Protein AF-A0A960SWG9-F1 (afdb_monomer)

Sequence (125 aa):
MADTPEAIRKAFLTYLIIGGILFVGTVITVLVATQEWLDFGGHGFDWHDAVVGMIIATVKASCVAAVFMHLNHERKSVYWIFFGSLFFCAALFALIGLAKENPIHDDYFYQAGEAAAPVGDTAAK

Foldseek 3Di:
DQPDPVSVVVLVVVVVVLVVVLVVLVVVLVCLVPDPVNPPDPPDDDPVSVVVSVVSVVVSVVSCCVNVVVPVPDDPVVVVVVVVVVVVVVVVVVVVVVCVVDPDDDPVPPCPVVVPPDPDDDDDD

Solvent-accessible surface area (backbone atoms only — not comparable to full-atom values): 7704 Å² total; per-residue (Å²): 142,74,94,43,76,67,59,51,53,52,51,52,50,50,53,51,52,52,50,49,52,47,51,51,49,50,52,50,53,48,45,62,75,70,37,78,88,68,57,80,59,77,93,65,98,40,74,55,57,54,52,53,48,49,51,56,50,50,55,48,48,51,52,43,44,46,62,78,64,43,52,79,84,51,69,73,66,55,59,52,52,53,52,50,51,53,51,52,51,52,51,52,52,49,50,55,50,52,47,68,75,59,65,87,85,59,87,67,78,74,41,76,82,62,75,84,62,82,87,70,85,77,78,90,133

Radius of gyration: 26.71 Å; Cα contacts (8 Å, |Δi|>4): 34; chains: 1; bounding box: 90×33×51 Å

Mean predicted aligned error: 14.09 Å

Secondary structure (DSSP, 8-state):
---SHHHHHHHHHHHHHHHHHHHHHHHHHHHHHH-GGG--SSSS--HHHHHHHHHHHHHHHHHHHHHTS-GGGS-HHHHHHHHHHHHHHHHHHHHHHHHHHS----TTTTGGGTTTS--------

Structure (mmCIF, N/CA/C/O backbone):
data_AF-A0A960SWG9-F1
#
_entry.id   AF-A0A960SWG9-F1
#
loop_
_atom_site.group_PDB
_atom_site.id
_atom_site.type_symbol
_atom_site.label_atom_id
_atom_site.label_alt_id
_atom_site.label_comp_id
_atom_site.label_asym_id
_atom_site.label_entity_id
_atom_site.label_seq_id
_atom_site.pdbx_PDB_ins_code
_atom_site.Cartn_x
_atom_site.Cartn_y
_atom_site.Cartn_z
_atom_site.occupancy
_atom_site.B_iso_or_equiv
_atom_site.auth_seq_id
_atom_site.auth_comp_id
_atom_site.auth_asym_id
_atom_site.auth_atom_id
_atom_site.pdbx_PDB_model_num
ATOM 1 N N . MET A 1 1 ? -20.136 2.782 25.665 1.00 48.06 1 MET A N 1
ATOM 2 C CA . MET A 1 1 ? -21.561 2.648 26.019 1.00 48.06 1 MET A CA 1
ATOM 3 C C . MET A 1 1 ? -22.350 2.720 24.726 1.00 48.06 1 MET A C 1
ATOM 5 O O . MET A 1 1 ? -22.429 3.789 24.135 1.00 48.06 1 MET A O 1
ATOM 9 N N . ALA A 1 2 ? -22.789 1.575 24.213 1.00 47.38 2 ALA A N 1
ATOM 10 C CA . ALA A 1 2 ? -23.585 1.472 22.991 1.00 47.38 2 ALA A CA 1
ATOM 11 C C . ALA A 1 2 ? -24.669 0.421 23.241 1.00 47.38 2 ALA A C 1
ATOM 13 O O . ALA A 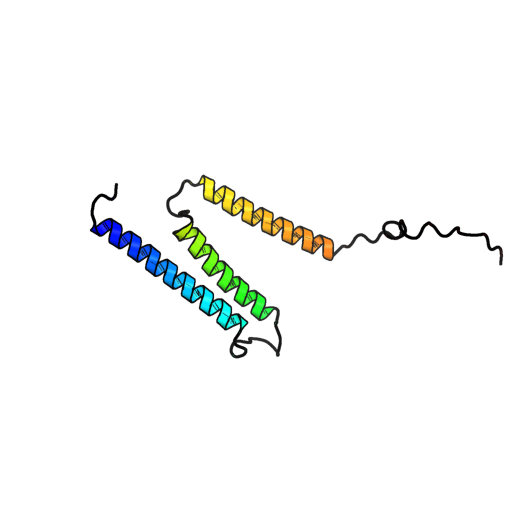1 2 ? -24.683 -0.642 22.635 1.00 47.38 2 ALA A O 1
ATOM 14 N N . ASP A 1 3 ? -25.537 0.718 24.205 1.00 57.88 3 ASP A N 1
ATOM 15 C CA . ASP A 1 3 ? -26.498 -0.242 24.757 1.00 57.88 3 ASP A CA 1
ATOM 16 C C . ASP A 1 3 ? -27.880 -0.141 24.081 1.00 57.88 3 ASP A C 1
ATOM 18 O O . ASP A 1 3 ? -28.885 -0.601 24.613 1.00 57.88 3 ASP A O 1
ATOM 22 N N . THR A 1 4 ? -27.946 0.462 22.884 1.00 76.44 4 THR A N 1
ATOM 23 C CA . THR A 1 4 ? -29.157 0.528 22.050 1.00 76.44 4 THR A CA 1
ATOM 24 C C . THR A 1 4 ? -28.956 -0.226 20.727 1.00 76.44 4 THR A C 1
ATOM 26 O O . THR A 1 4 ? -27.960 -0.001 20.032 1.00 76.44 4 THR A O 1
ATOM 29 N N . PRO A 1 5 ? -29.902 -1.098 20.323 1.00 76.88 5 PRO A N 1
ATOM 30 C CA . PRO A 1 5 ? -29.776 -1.928 19.118 1.00 76.88 5 PRO A CA 1
ATOM 31 C C . PRO A 1 5 ? -29.616 -1.110 17.822 1.00 76.88 5 PRO A C 1
ATOM 33 O O . PRO A 1 5 ? -29.013 -1.578 16.855 1.00 76.88 5 PRO A O 1
ATOM 36 N N . GLU A 1 6 ? -30.088 0.138 17.805 1.00 78.06 6 GLU A N 1
ATOM 37 C CA . GLU A 1 6 ? -29.936 1.043 16.661 1.00 78.06 6 GLU A CA 1
ATOM 38 C C . GLU A 1 6 ? -28.493 1.531 16.457 1.00 78.06 6 GLU A C 1
ATOM 40 O O . GLU A 1 6 ? -28.020 1.604 15.319 1.00 78.06 6 GLU A O 1
ATOM 45 N N . ALA A 1 7 ? -27.760 1.811 17.542 1.00 75.06 7 ALA A N 1
ATOM 46 C CA . ALA A 1 7 ? -26.370 2.265 17.473 1.00 75.06 7 ALA A CA 1
ATOM 47 C C . ALA A 1 7 ? -25.450 1.167 16.919 1.00 75.06 7 ALA A C 1
ATOM 49 O O . ALA A 1 7 ? -24.579 1.431 16.086 1.00 75.06 7 ALA A O 1
ATOM 50 N N . ILE A 1 8 ? -25.708 -0.081 17.319 1.00 76.88 8 ILE A N 1
ATOM 51 C CA . ILE A 1 8 ? -24.993 -1.263 16.834 1.00 76.88 8 ILE A CA 1
ATOM 52 C C . ILE A 1 8 ? -25.218 -1.423 15.325 1.00 76.88 8 ILE A C 1
ATOM 54 O O . ILE A 1 8 ? -24.257 -1.532 14.563 1.00 76.88 8 ILE A O 1
ATOM 58 N N . ARG A 1 9 ? -26.471 -1.342 14.856 1.00 78.62 9 ARG A N 1
ATOM 59 C CA . ARG A 1 9 ? -26.798 -1.489 13.427 1.00 78.62 9 ARG A CA 1
ATOM 60 C C . ARG A 1 9 ? -26.117 -0.428 12.560 1.00 78.62 9 ARG A C 1
ATOM 62 O O . ARG A 1 9 ? -25.662 -0.734 11.460 1.00 78.62 9 ARG A O 1
ATOM 69 N N . LYS A 1 10 ? -26.009 0.807 13.057 1.00 77.94 10 LYS A N 1
ATOM 70 C CA . LYS A 1 10 ? -25.341 1.909 12.350 1.00 77.94 10 LYS A CA 1
ATOM 71 C C . LYS A 1 10 ? -23.829 1.687 12.231 1.00 77.94 10 LYS A C 1
ATOM 73 O O . LYS A 1 10 ? -23.272 1.916 11.157 1.00 77.94 10 LYS A O 1
ATOM 78 N N . ALA A 1 11 ? -23.181 1.193 13.288 1.00 78.62 11 ALA A N 1
ATOM 79 C CA . ALA A 1 11 ? -21.766 0.825 13.249 1.00 78.62 11 ALA A CA 1
ATOM 80 C C . ALA A 1 11 ? -21.515 -0.312 12.243 1.00 78.62 11 ALA A C 1
ATOM 82 O O . ALA A 1 11 ? -20.650 -0.184 11.380 1.00 78.62 11 ALA A O 1
ATOM 83 N N . PHE A 1 12 ? -22.338 -1.366 12.271 1.00 79.81 12 PHE A N 1
ATOM 84 C CA . PHE A 1 12 ? -22.255 -2.467 11.303 1.00 79.81 12 PHE A CA 1
ATOM 85 C C . PHE A 1 12 ? -22.416 -1.999 9.854 1.00 79.81 12 PHE A C 1
ATOM 87 O O . PHE A 1 12 ? -21.613 -2.372 9.004 1.00 79.81 12 PHE A O 1
ATOM 94 N N . LEU A 1 13 ? -23.408 -1.150 9.565 1.00 81.94 13 LEU A N 1
ATOM 95 C CA . LEU A 1 13 ? -23.605 -0.590 8.222 1.00 81.94 13 LEU A CA 1
ATOM 96 C C . LEU A 1 13 ? -22.411 0.254 7.772 1.00 81.94 13 LEU A C 1
ATOM 98 O O . LEU A 1 13 ? -22.014 0.183 6.615 1.00 81.94 13 LEU A O 1
ATOM 102 N N . THR A 1 14 ? -21.811 1.010 8.691 1.00 79.94 14 THR A N 1
ATOM 103 C CA . THR A 1 14 ? -20.620 1.819 8.407 1.00 79.94 14 THR A CA 1
ATOM 104 C C . THR A 1 14 ? -19.447 0.925 7.999 1.00 79.94 14 THR A C 1
ATOM 106 O O . THR A 1 14 ? -18.859 1.133 6.940 1.00 79.94 14 THR A O 1
ATOM 109 N N . TYR A 1 15 ? -19.164 -0.129 8.771 1.00 81.19 15 TYR A N 1
ATOM 110 C CA . TYR A 1 15 ? -18.114 -1.094 8.433 1.00 81.19 15 TYR A CA 1
ATOM 111 C C . TYR A 1 15 ? -18.404 -1.867 7.142 1.00 81.19 15 TYR A C 1
ATOM 113 O O . TYR A 1 15 ? -17.483 -2.116 6.368 1.00 81.19 15 TYR A O 1
ATOM 121 N N . LEU A 1 16 ? -19.667 -2.211 6.874 1.00 83.88 16 LEU A N 1
ATOM 122 C CA . LEU A 1 16 ? -20.060 -2.936 5.665 1.00 83.88 16 LEU A CA 1
ATOM 123 C C . LEU A 1 16 ? -19.933 -2.067 4.408 1.00 83.88 16 LEU A C 1
ATOM 125 O O . LEU A 1 16 ? -19.424 -2.541 3.396 1.00 83.88 16 LEU A O 1
ATOM 129 N N . ILE A 1 17 ? -20.323 -0.791 4.472 1.00 84.56 17 ILE A N 1
ATOM 130 C CA . ILE A 1 17 ? -20.148 0.163 3.365 1.00 84.56 17 ILE A CA 1
ATOM 131 C C . ILE A 1 17 ? -18.661 0.360 3.070 1.00 84.56 17 ILE A C 1
ATOM 133 O O . ILE A 1 17 ? -18.250 0.302 1.913 1.00 84.56 17 ILE A O 1
ATOM 137 N N . ILE A 1 18 ? -17.839 0.548 4.103 1.00 84.19 18 ILE A N 1
ATOM 138 C CA . ILE A 1 18 ? -16.403 0.792 3.926 1.00 84.19 18 ILE A CA 1
ATOM 139 C C . ILE A 1 18 ? -15.685 -0.479 3.455 1.00 84.19 18 ILE A C 1
ATOM 141 O O . ILE A 1 18 ? -14.829 -0.407 2.577 1.00 84.19 18 ILE A O 1
ATOM 145 N N . GLY A 1 19 ? -16.086 -1.651 3.953 1.00 83.06 19 GLY A N 1
ATOM 146 C CA . GLY A 1 19 ? -15.644 -2.942 3.423 1.00 83.06 19 GLY A CA 1
ATOM 147 C C . GLY A 1 19 ? -16.033 -3.137 1.954 1.00 83.06 19 GLY A C 1
ATOM 148 O O . GLY A 1 19 ? -15.217 -3.604 1.164 1.00 83.06 19 GLY A O 1
ATOM 149 N N . GLY A 1 20 ? -17.234 -2.707 1.558 1.00 85.88 20 GLY A N 1
ATOM 150 C CA . GLY A 1 20 ? -17.681 -2.706 0.163 1.00 85.88 20 GLY A CA 1
ATOM 151 C C . GLY A 1 20 ? -16.849 -1.779 -0.728 1.00 85.88 20 GLY A C 1
ATOM 152 O O . GLY A 1 20 ? -16.401 -2.198 -1.792 1.00 85.88 20 GLY A O 1
ATOM 153 N N . ILE A 1 21 ? -16.568 -0.553 -0.275 1.00 85.44 21 ILE A N 1
ATOM 154 C CA . ILE A 1 21 ? -15.677 0.392 -0.974 1.00 85.44 21 ILE A CA 1
ATOM 155 C C . ILE A 1 21 ? -14.278 -0.206 -1.131 1.00 85.44 21 ILE A C 1
ATOM 157 O O . ILE A 1 21 ? -13.681 -0.106 -2.202 1.00 85.44 21 ILE A O 1
ATOM 161 N N . LEU A 1 22 ? -13.763 -0.867 -0.093 1.00 86.06 22 LEU A N 1
ATOM 162 C CA . LEU A 1 22 ? -12.458 -1.513 -0.139 1.00 86.06 22 LEU A CA 1
ATOM 163 C C . LEU A 1 22 ? -12.429 -2.659 -1.155 1.00 86.06 22 LEU A C 1
ATOM 165 O O . LEU A 1 22 ? -11.486 -2.760 -1.937 1.00 86.06 22 LEU A O 1
ATOM 169 N N . PHE A 1 23 ? -13.476 -3.484 -1.182 1.00 86.00 23 PHE A N 1
ATOM 170 C CA . PHE A 1 23 ? -13.623 -4.563 -2.152 1.00 86.00 23 PHE A CA 1
ATOM 171 C C . PHE A 1 23 ? -13.670 -4.023 -3.586 1.00 86.00 23 PHE A C 1
ATOM 173 O O . PHE A 1 23 ? -12.912 -4.476 -4.443 1.00 86.00 23 PHE A O 1
ATOM 180 N N . VAL A 1 24 ? -14.463 -2.981 -3.838 1.00 85.81 24 VAL A N 1
ATOM 181 C CA . VAL A 1 24 ? -14.492 -2.298 -5.140 1.00 85.81 24 VAL A CA 1
ATOM 182 C C . VAL A 1 24 ? -13.113 -1.735 -5.491 1.00 85.81 24 VAL A C 1
ATOM 184 O O . VAL A 1 24 ? -12.641 -1.944 -6.603 1.00 85.81 24 VAL A O 1
ATOM 187 N N . GLY A 1 25 ? -12.413 -1.115 -4.538 1.00 83.12 25 GLY A N 1
ATOM 188 C CA . GLY A 1 25 ? -11.039 -0.648 -4.726 1.00 83.12 25 GLY A CA 1
ATOM 189 C C . GLY A 1 25 ? -10.075 -1.769 -5.129 1.00 83.12 25 GLY A C 1
ATOM 190 O O . GLY A 1 25 ? -9.231 -1.563 -5.997 1.00 83.12 25 GLY A O 1
ATOM 191 N N . THR A 1 26 ? -10.219 -2.975 -4.568 1.00 84.06 26 THR A N 1
ATOM 192 C CA . THR A 1 26 ? -9.404 -4.131 -4.983 1.00 84.06 26 THR A CA 1
ATOM 193 C C . THR A 1 26 ? -9.730 -4.604 -6.393 1.00 84.06 26 THR A C 1
ATOM 195 O O . THR A 1 26 ? -8.809 -4.825 -7.180 1.00 84.06 26 THR A O 1
ATOM 198 N N . VAL A 1 27 ? -11.015 -4.684 -6.742 1.00 84.81 27 VAL A N 1
ATOM 199 C CA . VAL A 1 27 ? -11.454 -5.039 -8.095 1.00 84.81 27 VAL A CA 1
ATOM 200 C C . VAL A 1 27 ? -10.917 -4.022 -9.098 1.00 84.81 27 VAL A C 1
ATOM 202 O O . VAL A 1 27 ? -10.344 -4.423 -10.100 1.00 84.81 27 VAL A O 1
ATOM 205 N N . ILE A 1 28 ? -10.982 -2.724 -8.792 1.00 80.31 28 ILE A N 1
ATOM 206 C CA . ILE A 1 28 ? -10.409 -1.669 -9.637 1.00 80.31 28 ILE A CA 1
ATOM 207 C C . ILE A 1 28 ? -8.895 -1.849 -9.793 1.00 80.31 28 ILE A C 1
ATOM 209 O O . ILE A 1 28 ? -8.411 -1.775 -10.913 1.00 80.31 28 ILE A O 1
ATOM 213 N N . THR A 1 29 ? -8.137 -2.141 -8.726 1.00 77.00 29 THR A N 1
ATOM 214 C CA . THR A 1 29 ? -6.684 -2.374 -8.870 1.00 77.00 29 THR A CA 1
ATOM 215 C C . THR A 1 29 ? -6.357 -3.583 -9.740 1.00 77.00 29 THR A C 1
ATOM 217 O O . THR A 1 29 ? -5.390 -3.543 -10.492 1.00 77.00 29 THR A O 1
ATOM 220 N N . VAL A 1 30 ? -7.163 -4.644 -9.661 1.00 78.12 30 VAL A N 1
ATOM 221 C CA . VAL A 1 30 ? -6.995 -5.819 -10.520 1.00 78.12 30 VAL A CA 1
ATOM 222 C C . VAL A 1 30 ? -7.365 -5.472 -11.953 1.00 78.12 30 VAL A C 1
ATOM 224 O O . VAL A 1 30 ? -6.621 -5.827 -12.853 1.00 78.12 30 VAL A O 1
ATOM 227 N N . LEU A 1 31 ? -8.461 -4.749 -12.180 1.00 75.31 31 LEU A N 1
ATOM 228 C CA . LEU A 1 31 ? -8.883 -4.326 -13.514 1.00 75.31 31 LEU A CA 1
ATOM 229 C C . LEU A 1 31 ? -7.859 -3.395 -14.167 1.00 75.31 31 LEU A C 1
ATOM 231 O O . LEU A 1 31 ? -7.516 -3.621 -15.315 1.00 75.31 31 LEU A O 1
ATOM 235 N N . VAL A 1 32 ? -7.308 -2.424 -13.435 1.00 69.12 32 VAL A N 1
ATOM 236 C CA . VAL A 1 32 ? -6.223 -1.561 -13.935 1.00 69.12 32 VAL A CA 1
ATOM 237 C C . VAL A 1 32 ? -4.986 -2.384 -14.306 1.00 69.12 32 VAL A C 1
ATOM 239 O O . VAL A 1 32 ? -4.340 -2.082 -15.295 1.00 69.12 32 VAL A O 1
ATOM 242 N N . ALA A 1 33 ? -4.681 -3.451 -13.562 1.00 66.31 33 ALA A N 1
ATOM 243 C CA . ALA A 1 33 ? -3.545 -4.324 -13.860 1.00 66.31 33 ALA A CA 1
ATOM 244 C C . ALA A 1 33 ? -3.819 -5.400 -14.932 1.00 66.31 33 ALA A C 1
ATOM 246 O O . ALA A 1 33 ? -2.873 -5.975 -15.459 1.00 66.31 33 ALA A O 1
ATOM 247 N N . THR A 1 34 ? -5.083 -5.743 -15.210 1.00 62.56 34 THR A N 1
ATOM 248 C CA . THR A 1 34 ? -5.457 -6.867 -16.097 1.00 62.56 34 THR A CA 1
ATOM 249 C C . THR A 1 34 ? -6.136 -6.438 -17.389 1.00 62.56 34 THR A C 1
ATOM 251 O O . THR A 1 34 ? -6.239 -7.250 -18.307 1.00 62.56 34 THR A O 1
ATOM 254 N N . GLN A 1 35 ? -6.640 -5.207 -17.481 1.00 59.62 35 GLN A N 1
ATOM 255 C CA . GLN A 1 35 ? -7.244 -4.694 -18.703 1.00 59.62 35 GLN A CA 1
ATOM 256 C C . GLN A 1 35 ? -6.308 -3.748 -19.440 1.00 59.62 35 GLN A C 1
ATOM 258 O O . GLN A 1 35 ? -6.147 -2.590 -19.071 1.00 59.62 35 GLN A O 1
ATOM 263 N N . GLU A 1 36 ? -5.821 -4.253 -20.572 1.00 54.50 36 GLU A N 1
ATOM 264 C CA . GLU A 1 36 ? -5.026 -3.560 -21.593 1.00 54.50 36 GLU A CA 1
ATOM 265 C C . GLU A 1 36 ? -5.725 -2.306 -22.167 1.00 54.50 36 GLU A C 1
ATOM 267 O O . GLU A 1 36 ? -5.095 -1.476 -22.806 1.00 54.50 36 GLU A O 1
ATOM 272 N N . TRP A 1 37 ? -7.032 -2.113 -21.932 1.00 49.03 37 TRP A N 1
ATOM 273 C CA . TRP A 1 37 ? -7.765 -0.922 -22.396 1.00 49.03 37 TRP A CA 1
ATOM 274 C C . TRP A 1 37 ? -7.441 0.356 -21.595 1.00 49.03 37 TRP A C 1
ATOM 276 O O . TRP A 1 37 ? -7.773 1.460 -22.021 1.00 49.03 37 TRP A O 1
ATOM 286 N N . LEU A 1 38 ? -6.821 0.224 -20.420 1.00 49.47 38 LEU A N 1
ATOM 287 C CA . LEU A 1 38 ? -6.391 1.341 -19.568 1.00 49.47 38 LEU A CA 1
ATOM 288 C C . LEU A 1 38 ? -4.869 1.555 -19.603 1.00 49.47 38 LEU A C 1
ATOM 290 O O . LEU A 1 38 ? -4.342 2.247 -18.736 1.00 49.47 38 LEU A O 1
ATOM 294 N N . ASP A 1 39 ? -4.202 0.986 -20.610 1.00 47.88 39 ASP A N 1
ATOM 295 C CA . ASP A 1 39 ? -2.778 1.160 -20.892 1.00 47.88 39 ASP A CA 1
ATOM 296 C C . ASP A 1 39 ? -2.526 2.621 -21.321 1.00 47.88 39 ASP A C 1
ATOM 298 O O . ASP A 1 39 ? -2.820 3.045 -22.444 1.00 47.88 39 ASP A O 1
ATOM 302 N N . PHE A 1 40 ? -2.059 3.447 -20.380 1.00 47.94 40 PHE A N 1
ATOM 303 C CA . PHE A 1 40 ? -1.566 4.800 -20.654 1.00 47.94 40 PHE A CA 1
ATOM 304 C C . PHE A 1 40 ? -0.076 4.707 -21.018 1.00 47.94 40 PHE A C 1
ATOM 306 O O . PHE A 1 40 ? 0.777 5.284 -20.346 1.00 47.94 40 PHE A O 1
ATOM 313 N N . GLY A 1 41 ? 0.246 3.963 -22.074 1.00 47.31 41 GLY A N 1
ATOM 314 C CA . GLY A 1 41 ? 1.627 3.642 -22.426 1.00 47.31 41 GLY A CA 1
ATOM 315 C C . GLY A 1 41 ? 1.706 2.670 -23.596 1.00 47.31 41 GLY A C 1
ATOM 316 O O . GLY A 1 41 ? 0.701 2.130 -24.042 1.00 47.31 41 GLY A O 1
ATOM 317 N N . GLY A 1 42 ? 2.889 2.519 -24.193 1.00 42.41 42 GLY A N 1
ATOM 318 C CA . GLY A 1 42 ? 3.078 1.602 -25.317 1.00 42.41 42 GLY A CA 1
ATOM 319 C C . GLY A 1 42 ? 3.221 0.158 -24.839 1.00 42.41 42 GLY A C 1
ATOM 320 O O . GLY A 1 42 ? 4.185 -0.123 -24.143 1.00 42.41 42 GLY A O 1
ATOM 321 N N . HIS A 1 43 ? 2.318 -0.732 -25.276 1.00 45.78 43 HIS A N 1
ATOM 322 C CA . HIS A 1 43 ? 2.346 -2.203 -25.145 1.00 45.78 43 HIS A CA 1
ATOM 323 C C . HIS A 1 43 ? 3.405 -2.772 -24.176 1.00 45.78 43 HIS A C 1
ATOM 325 O O . HIS A 1 43 ? 4.499 -3.170 -24.592 1.00 45.78 43 HIS A O 1
ATOM 331 N N . GLY A 1 44 ? 3.044 -2.877 -22.897 1.00 57.81 44 GLY A N 1
ATOM 332 C CA . GLY A 1 44 ? 3.841 -3.529 -21.856 1.00 57.81 44 GLY A CA 1
ATOM 333 C C . GLY A 1 44 ? 3.578 -2.929 -20.476 1.00 57.81 44 GLY A C 1
ATOM 334 O O . GLY A 1 44 ? 3.050 -1.835 -20.385 1.00 57.81 44 GLY A O 1
ATOM 335 N N . PHE A 1 45 ? 3.965 -3.634 -19.401 1.00 57.97 45 PHE A N 1
ATOM 336 C CA . PHE A 1 45 ? 3.955 -3.086 -18.035 1.00 57.97 45 PHE A CA 1
ATOM 337 C C . PHE A 1 45 ? 4.905 -1.881 -17.971 1.00 57.97 45 PHE A C 1
ATOM 339 O O . PHE A 1 45 ? 6.112 -2.045 -17.772 1.00 57.97 45 PHE A O 1
ATOM 346 N N . ASP A 1 46 ? 4.369 -0.687 -18.202 1.00 67.06 46 ASP A N 1
ATOM 347 C CA . ASP A 1 46 ? 5.130 0.554 -18.211 1.00 67.06 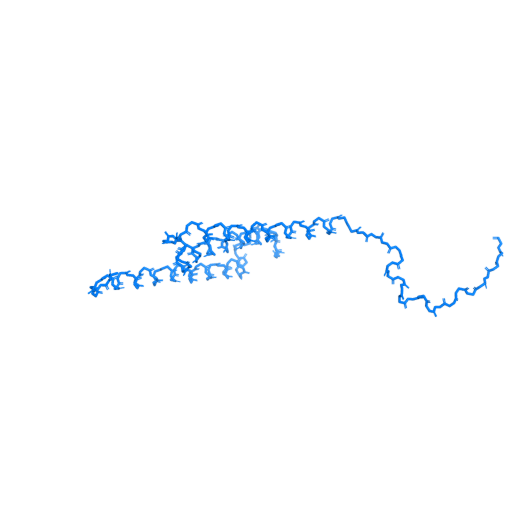46 ASP A CA 1
ATOM 348 C C . ASP A 1 46 ? 5.216 1.126 -16.785 1.00 67.06 46 ASP A C 1
ATOM 350 O O . ASP A 1 46 ? 4.432 0.809 -15.882 1.00 67.06 46 ASP A O 1
ATOM 354 N N . TRP A 1 47 ? 6.178 2.015 -16.558 1.00 67.44 47 TRP A N 1
ATOM 355 C CA . TRP A 1 47 ? 6.312 2.759 -15.308 1.00 67.44 47 TRP A CA 1
ATOM 356 C C . TRP A 1 47 ? 5.018 3.513 -14.951 1.00 67.44 47 TRP A C 1
ATOM 358 O O . TRP A 1 47 ? 4.687 3.668 -13.774 1.00 67.44 47 TRP A O 1
ATOM 368 N N . HIS A 1 48 ? 4.255 3.934 -15.961 1.00 67.62 48 HIS A N 1
ATOM 369 C CA . HIS A 1 48 ? 2.973 4.613 -15.797 1.00 67.62 48 HIS A CA 1
ATOM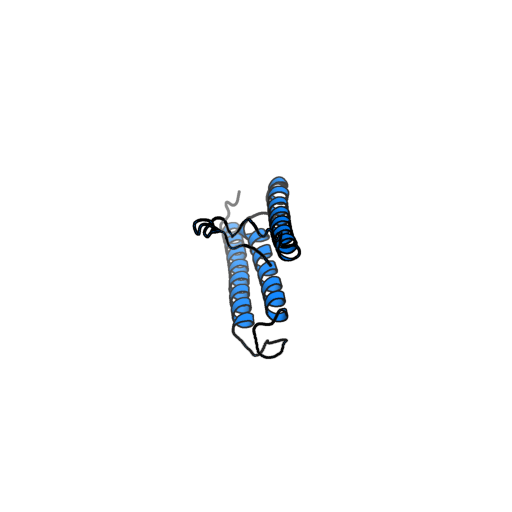 370 C C . HIS A 1 48 ? 1.921 3.741 -15.091 1.00 67.62 48 HIS A C 1
ATOM 372 O O . HIS A 1 48 ? 1.298 4.210 -14.132 1.00 67.62 48 HIS A O 1
ATOM 378 N N . ASP A 1 49 ? 1.794 2.467 -15.460 1.00 70.00 49 ASP A N 1
ATOM 379 C CA . ASP A 1 49 ? 0.842 1.539 -14.835 1.00 70.00 49 ASP A CA 1
ATOM 380 C C . ASP A 1 49 ? 1.232 1.220 -13.391 1.00 70.00 49 ASP A C 1
ATOM 382 O O . ASP A 1 49 ? 0.380 1.149 -12.498 1.00 70.00 49 ASP A O 1
ATOM 386 N N . ALA A 1 50 ? 2.538 1.102 -13.130 1.00 75.12 50 ALA A N 1
ATOM 387 C CA . ALA A 1 50 ? 3.064 0.912 -11.784 1.00 75.12 50 ALA A CA 1
ATOM 388 C C . ALA A 1 50 ? 2.734 2.110 -10.874 1.00 75.12 50 ALA A C 1
ATOM 390 O O . ALA A 1 50 ? 2.308 1.925 -9.730 1.00 75.12 50 ALA A O 1
ATOM 391 N N . VAL A 1 51 ? 2.875 3.341 -11.378 1.00 82.19 51 VAL A N 1
ATOM 392 C CA . VAL A 1 51 ? 2.551 4.563 -10.626 1.00 82.19 51 VAL A CA 1
ATOM 393 C C . VAL A 1 51 ? 1.049 4.661 -10.352 1.00 82.19 51 VAL A C 1
ATOM 395 O O . VAL A 1 51 ? 0.654 4.903 -9.209 1.00 82.19 51 VAL A O 1
ATOM 398 N N . VAL A 1 52 ? 0.197 4.424 -11.354 1.00 80.25 52 VAL A N 1
ATOM 399 C CA . VAL A 1 52 ? -1.267 4.457 -11.186 1.00 80.25 52 VAL A CA 1
ATOM 400 C C . VAL A 1 52 ? -1.728 3.371 -10.210 1.00 80.25 52 VAL A C 1
ATOM 402 O O . VAL A 1 52 ? -2.493 3.655 -9.282 1.00 80.25 52 VAL A O 1
ATOM 405 N N . GLY A 1 53 ? -1.204 2.150 -10.341 1.00 80.62 53 GLY A N 1
ATOM 406 C CA . GLY A 1 53 ? -1.468 1.053 -9.413 1.00 80.62 53 GLY A CA 1
ATOM 407 C C . GLY A 1 53 ? -1.074 1.393 -7.973 1.00 80.62 53 GLY A C 1
ATOM 408 O O . GLY A 1 53 ? -1.853 1.152 -7.047 1.00 80.62 53 GLY A O 1
ATOM 409 N N . MET A 1 54 ? 0.087 2.025 -7.771 1.00 82.31 54 MET A N 1
ATOM 410 C CA . MET A 1 54 ? 0.560 2.478 -6.457 1.00 82.31 54 MET A CA 1
ATOM 411 C C . MET A 1 54 ? -0.310 3.592 -5.857 1.00 82.31 54 MET A C 1
ATOM 413 O O . MET A 1 54 ? -0.570 3.586 -4.650 1.00 82.31 54 MET A O 1
ATOM 417 N N . ILE A 1 55 ? -0.822 4.520 -6.668 1.00 84.62 55 ILE A N 1
ATOM 418 C CA . ILE A 1 55 ? -1.752 5.565 -6.205 1.00 84.62 55 ILE A CA 1
ATOM 419 C C . ILE A 1 55 ? -3.060 4.933 -5.714 1.00 84.62 55 ILE A C 1
ATOM 421 O O . ILE A 1 55 ? -3.510 5.199 -4.599 1.00 84.62 55 ILE A O 1
ATOM 425 N N . ILE A 1 56 ? -3.658 4.034 -6.494 1.00 83.75 56 ILE A N 1
ATOM 426 C CA . ILE A 1 56 ? -4.905 3.372 -6.084 1.00 83.75 56 ILE A CA 1
ATOM 427 C C . ILE A 1 56 ? -4.650 2.485 -4.850 1.00 83.75 56 ILE A C 1
ATOM 429 O O . ILE A 1 56 ? -5.463 2.440 -3.919 1.00 83.75 56 ILE A O 1
ATOM 433 N N . ALA A 1 57 ? -3.488 1.826 -4.788 1.00 84.75 57 ALA A N 1
ATOM 434 C CA . ALA A 1 57 ? -3.079 1.020 -3.644 1.00 84.75 57 ALA A CA 1
ATOM 435 C C . ALA A 1 57 ? -2.870 1.844 -2.356 1.00 84.75 57 ALA A C 1
ATOM 437 O O . ALA A 1 57 ? -3.234 1.389 -1.271 1.00 84.75 57 ALA A O 1
ATOM 438 N N . THR A 1 58 ? -2.332 3.060 -2.446 1.00 85.25 58 THR A N 1
ATOM 439 C CA . THR A 1 58 ? -2.158 3.949 -1.283 1.00 85.25 58 THR A CA 1
ATOM 440 C C . THR A 1 58 ? -3.491 4.527 -0.803 1.00 85.25 58 THR A C 1
ATOM 442 O O . THR A 1 58 ? -3.739 4.583 0.406 1.00 85.25 58 THR A O 1
ATOM 445 N N . VAL A 1 59 ? -4.409 4.858 -1.716 1.00 86.25 59 VAL A N 1
ATOM 446 C CA . VAL A 1 59 ? -5.775 5.286 -1.362 1.00 86.25 59 VAL A CA 1
ATOM 447 C C . VAL A 1 59 ? -6.530 4.172 -0.629 1.00 86.25 59 VAL A C 1
ATOM 449 O O . VAL A 1 59 ? -7.088 4.415 0.442 1.00 86.25 59 VAL A O 1
ATOM 452 N N . LYS A 1 60 ? -6.498 2.923 -1.117 1.00 86.25 60 LYS A N 1
ATOM 453 C CA . LYS A 1 60 ? -7.154 1.816 -0.395 1.00 86.25 60 LYS A CA 1
ATOM 454 C C . LYS A 1 60 ? -6.501 1.556 0.969 1.00 86.25 60 LYS A C 1
ATOM 456 O O . LYS A 1 60 ? -7.210 1.352 1.951 1.00 86.25 60 LYS A O 1
ATOM 461 N N . ALA A 1 61 ? -5.168 1.611 1.054 1.00 83.31 61 ALA A N 1
ATOM 462 C CA . ALA A 1 61 ? -4.435 1.362 2.294 1.00 83.31 61 ALA A CA 1
ATOM 463 C C . ALA A 1 61 ? -4.715 2.435 3.359 1.00 83.31 61 ALA A C 1
ATOM 465 O O . ALA A 1 61 ? -4.920 2.103 4.524 1.00 83.31 61 ALA A O 1
ATOM 466 N N . SER A 1 62 ? -4.793 3.710 2.964 1.00 82.44 62 SER A N 1
ATOM 467 C CA . SER A 1 62 ? -5.153 4.806 3.874 1.00 82.44 62 SER A CA 1
ATOM 468 C C . SER A 1 62 ? -6.597 4.699 4.376 1.00 82.44 62 SER A C 1
ATOM 470 O O . SER A 1 62 ? -6.845 4.934 5.558 1.00 82.44 62 SER A O 1
ATOM 472 N N . CYS A 1 63 ? -7.536 4.254 3.533 1.00 80.44 63 CYS A N 1
ATOM 473 C CA . CYS A 1 63 ? -8.915 3.982 3.943 1.00 80.44 63 CYS A CA 1
ATOM 474 C C . CYS A 1 63 ? -8.990 2.833 4.971 1.00 80.44 63 CYS A C 1
ATOM 476 O O . CYS A 1 63 ? -9.692 2.942 5.979 1.00 80.44 63 CYS A O 1
ATOM 478 N N . VAL A 1 64 ? -8.192 1.770 4.782 1.00 83.81 64 VAL A N 1
ATOM 479 C CA . VAL A 1 64 ? -8.050 0.678 5.766 1.00 83.81 64 VAL A CA 1
ATOM 480 C C . VAL A 1 64 ? -7.461 1.179 7.080 1.00 83.81 64 VAL A C 1
ATOM 482 O O . VAL A 1 64 ? -8.010 0.888 8.143 1.00 83.81 64 VAL A O 1
ATOM 485 N N . ALA A 1 65 ? -6.382 1.959 7.019 1.00 79.81 65 ALA A N 1
ATOM 486 C CA . ALA A 1 65 ? -5.725 2.498 8.204 1.00 79.81 65 ALA A CA 1
ATOM 487 C C . ALA A 1 65 ? -6.656 3.430 9.004 1.00 79.81 65 ALA A C 1
ATOM 489 O O . ALA A 1 65 ? -6.729 3.344 10.228 1.00 79.81 65 ALA A O 1
ATOM 490 N N . ALA A 1 66 ? -7.421 4.285 8.323 1.00 77.94 66 ALA A N 1
ATOM 491 C CA . ALA A 1 66 ? -8.323 5.227 8.978 1.00 77.94 66 ALA A CA 1
ATOM 492 C C . ALA A 1 66 ? -9.536 4.547 9.639 1.00 77.94 66 ALA A C 1
ATOM 494 O O . ALA A 1 66 ? -9.945 4.961 10.726 1.00 77.94 66 ALA A O 1
ATOM 495 N N . VAL A 1 67 ? -10.114 3.518 9.002 1.00 75.31 67 VAL A N 1
ATOM 496 C CA . VAL A 1 67 ? -11.390 2.919 9.436 1.00 75.31 67 VAL A CA 1
ATOM 497 C C . VAL A 1 67 ? -11.210 1.605 10.191 1.00 75.31 67 VAL A C 1
ATOM 499 O O . VAL A 1 67 ? -11.785 1.436 11.265 1.00 75.31 67 VAL A O 1
ATOM 502 N N . PHE A 1 68 ? -10.430 0.666 9.655 1.00 68.56 68 PHE A N 1
ATOM 503 C CA . PHE A 1 68 ? -10.288 -0.674 10.234 1.00 68.56 68 PHE A CA 1
ATOM 504 C C . PHE A 1 68 ? -9.222 -0.733 11.329 1.00 68.56 68 PHE A C 1
ATOM 506 O O . PHE A 1 68 ? -9.387 -1.483 12.286 1.00 68.56 68 PHE A O 1
ATOM 513 N N . MET A 1 69 ? -8.171 0.089 11.238 1.00 71.12 69 MET A N 1
ATOM 514 C CA . MET A 1 69 ? -7.167 0.217 12.307 1.00 71.12 69 MET A CA 1
ATOM 515 C C . MET A 1 69 ? -7.535 1.250 13.384 1.00 71.12 69 MET A C 1
ATOM 517 O O . MET A 1 69 ? -6.729 1.516 14.264 1.00 71.12 69 MET A O 1
ATOM 521 N N . HIS A 1 70 ? -8.745 1.820 13.348 1.00 67.94 70 HIS A N 1
ATOM 522 C CA . HIS A 1 70 ? -9.277 2.733 14.372 1.00 67.94 70 HIS A CA 1
ATOM 523 C C . HIS A 1 70 ? -8.394 3.957 14.704 1.00 67.94 70 HIS A C 1
ATOM 525 O O . HIS A 1 70 ? -8.620 4.613 15.722 1.00 67.94 70 HIS A O 1
ATOM 531 N N . LEU A 1 71 ? -7.454 4.333 13.823 1.00 64.19 71 LEU A N 1
ATOM 532 C CA . LEU A 1 71 ? -6.575 5.492 14.025 1.00 64.19 71 LEU A CA 1
ATOM 533 C C . LEU A 1 71 ? -7.389 6.757 14.334 1.00 64.19 71 LEU A C 1
ATOM 535 O O . LEU A 1 71 ? -7.019 7.552 15.197 1.00 64.19 71 LEU A O 1
ATOM 539 N N . ASN A 1 72 ? -8.537 6.938 13.673 1.00 64.12 72 ASN A N 1
ATOM 540 C CA . ASN A 1 72 ? -9.349 8.153 13.779 1.00 64.12 72 ASN A CA 1
ATOM 541 C C . ASN A 1 72 ? -9.955 8.412 15.178 1.00 64.12 72 ASN A C 1
ATOM 543 O O . ASN A 1 72 ? -10.397 9.525 15.451 1.00 64.12 72 ASN A O 1
ATOM 547 N N . HIS A 1 73 ? -9.981 7.423 16.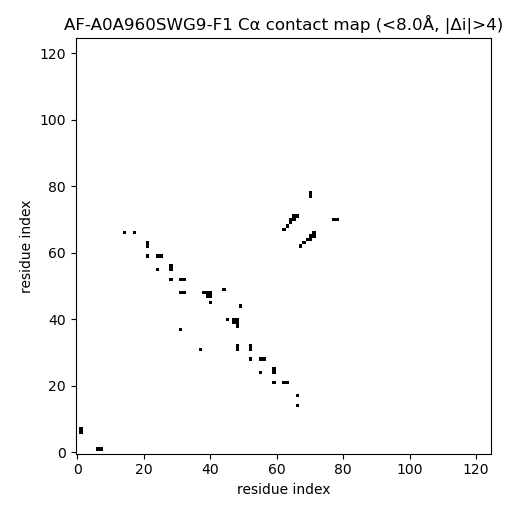078 1.00 58.69 73 HIS A N 1
ATOM 548 C CA . HIS A 1 73 ? -10.527 7.585 17.435 1.00 58.69 73 HIS A CA 1
ATOM 549 C C . HIS A 1 73 ? -9.513 7.261 18.545 1.00 58.69 73 HIS A C 1
ATOM 551 O O . HIS A 1 73 ? -9.864 7.170 19.722 1.00 58.69 73 HIS A O 1
ATOM 557 N N . GLU A 1 74 ? -8.246 7.082 18.180 1.00 59.62 74 GLU A N 1
ATOM 558 C CA . GLU A 1 74 ? -7.179 6.650 19.074 1.00 59.62 74 GLU A CA 1
ATOM 559 C C . GLU A 1 74 ? -6.266 7.811 19.543 1.00 59.62 74 GLU A C 1
ATOM 561 O O . GLU A 1 74 ? -6.216 8.897 18.963 1.00 59.62 74 GLU A O 1
ATOM 566 N N . ARG A 1 75 ? -5.509 7.578 20.631 1.00 62.22 75 ARG A N 1
ATOM 567 C CA . ARG A 1 75 ? -4.450 8.460 21.139 1.00 62.22 75 ARG A CA 1
ATOM 568 C C . ARG A 1 75 ? -3.400 8.804 20.068 1.00 62.22 75 ARG A C 1
ATOM 570 O O . ARG A 1 75 ? -2.899 7.950 19.345 1.00 62.22 75 ARG A O 1
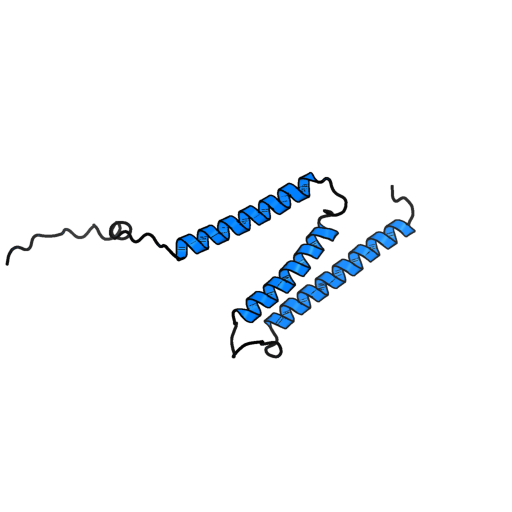ATOM 577 N N . LYS A 1 76 ? -2.943 10.062 20.091 1.00 70.06 76 LYS A N 1
ATOM 578 C CA . LYS A 1 76 ? -1.921 10.633 19.186 1.00 70.06 76 LYS A CA 1
ATOM 579 C C . LYS A 1 76 ? -0.612 9.828 19.073 1.00 70.06 76 LYS A C 1
ATOM 581 O O . LYS A 1 76 ? 0.105 9.991 18.092 1.00 70.06 76 LYS A O 1
ATOM 586 N N . SER A 1 77 ? -0.292 8.975 20.046 1.00 73.19 77 SER A N 1
ATOM 587 C CA . SER A 1 77 ? 0.924 8.153 20.050 1.00 73.19 77 SER A CA 1
ATOM 588 C C . SER A 1 77 ? 0.992 7.152 18.892 1.00 73.19 77 SER A C 1
ATOM 590 O O . SER A 1 77 ? 2.080 6.923 18.369 1.00 73.19 77 SER A O 1
ATOM 592 N N . VAL A 1 78 ? -0.136 6.593 18.439 1.00 80.56 78 VAL A N 1
ATOM 593 C CA . VAL A 1 78 ? -0.113 5.608 17.343 1.00 80.56 78 VAL A CA 1
ATOM 594 C C . VAL A 1 78 ? 0.120 6.247 15.982 1.00 80.56 78 VAL A C 1
ATOM 596 O O . VAL A 1 78 ? 0.846 5.678 15.172 1.00 80.56 78 VAL A O 1
ATOM 599 N N . TYR A 1 79 ? -0.341 7.480 15.769 1.00 79.19 79 TYR A N 1
ATOM 600 C CA . TYR A 1 79 ? 0.020 8.248 14.573 1.00 79.19 79 TYR A CA 1
ATOM 601 C C . TYR A 1 79 ? 1.533 8.449 14.446 1.00 79.19 79 TYR A C 1
ATOM 603 O O . TYR A 1 79 ? 2.079 8.334 13.352 1.00 79.19 79 TYR A O 1
ATOM 611 N N . TRP A 1 80 ? 2.215 8.702 15.567 1.00 83.56 80 TRP A N 1
ATOM 612 C CA . TRP A 1 80 ? 3.668 8.869 15.595 1.00 83.56 80 TRP A CA 1
ATOM 613 C C . TRP A 1 80 ? 4.416 7.583 15.243 1.00 83.56 80 TRP A C 1
ATOM 615 O O . TRP A 1 80 ? 5.350 7.623 14.447 1.00 83.56 80 TRP A O 1
ATOM 625 N N . ILE A 1 81 ? 3.995 6.443 15.796 1.00 86.12 81 ILE A N 1
ATOM 626 C CA . ILE A 1 81 ? 4.621 5.145 15.504 1.00 86.12 81 ILE A CA 1
ATOM 627 C C . ILE A 1 81 ? 4.351 4.736 14.051 1.00 86.12 81 ILE A C 1
ATOM 629 O O . ILE A 1 81 ? 5.268 4.313 13.349 1.00 86.12 81 ILE A O 1
ATOM 633 N N . PHE A 1 82 ? 3.118 4.915 13.573 1.00 85.19 82 PHE A N 1
ATOM 634 C CA . PHE A 1 82 ? 2.738 4.584 12.202 1.00 85.19 82 PHE A CA 1
ATOM 635 C C . PHE A 1 82 ? 3.510 5.434 11.186 1.00 85.19 82 PHE A C 1
ATOM 637 O O . PHE A 1 82 ? 4.141 4.893 10.278 1.00 85.19 82 PHE A O 1
ATOM 644 N N . PHE A 1 83 ? 3.557 6.755 11.379 1.00 86.12 83 PHE A N 1
ATOM 645 C CA . PHE A 1 83 ? 4.322 7.641 10.503 1.00 86.12 83 PHE A CA 1
ATOM 646 C C . PHE A 1 83 ? 5.833 7.392 10.601 1.00 86.12 83 PHE A C 1
ATOM 648 O O . PHE A 1 83 ? 6.519 7.385 9.582 1.00 86.12 83 PHE A O 1
ATOM 655 N N . GLY A 1 84 ? 6.346 7.104 11.802 1.00 90.81 84 GLY A N 1
ATOM 656 C CA . GLY A 1 84 ? 7.739 6.709 12.008 1.00 90.81 84 GLY A CA 1
ATOM 657 C C . GLY A 1 84 ? 8.108 5.444 11.230 1.00 90.81 84 GLY A C 1
ATOM 658 O O . GLY A 1 84 ? 9.161 5.405 10.597 1.00 90.81 84 GLY A O 1
ATOM 659 N N . SER A 1 85 ? 7.222 4.444 11.200 1.00 89.81 85 SER A N 1
ATOM 660 C CA . SER A 1 85 ? 7.432 3.218 10.419 1.00 89.81 85 SER A CA 1
ATOM 661 C C . SER A 1 85 ? 7.440 3.473 8.907 1.00 89.81 85 SER A C 1
ATOM 663 O O . SER A 1 85 ? 8.299 2.945 8.202 1.00 89.81 85 SER A O 1
ATOM 665 N N . LEU A 1 86 ? 6.551 4.344 8.412 1.00 89.12 86 LEU A N 1
ATOM 666 C CA . LEU A 1 86 ? 6.500 4.725 7.000 1.00 89.12 86 LEU A CA 1
ATOM 667 C C . LEU A 1 86 ? 7.754 5.506 6.584 1.00 89.12 86 LEU A C 1
ATOM 669 O O . LEU A 1 86 ? 8.328 5.237 5.531 1.00 89.12 86 LEU A O 1
ATOM 673 N N . PHE A 1 87 ? 8.213 6.427 7.436 1.00 93.81 87 PHE A N 1
ATOM 674 C CA . PHE A 1 87 ? 9.456 7.167 7.234 1.00 93.81 87 PHE A CA 1
ATOM 675 C C . PHE A 1 87 ? 10.664 6.229 7.158 1.00 93.81 87 PHE A C 1
ATOM 677 O O . PHE A 1 87 ? 11.464 6.330 6.231 1.00 93.81 87 PHE A O 1
ATOM 684 N N 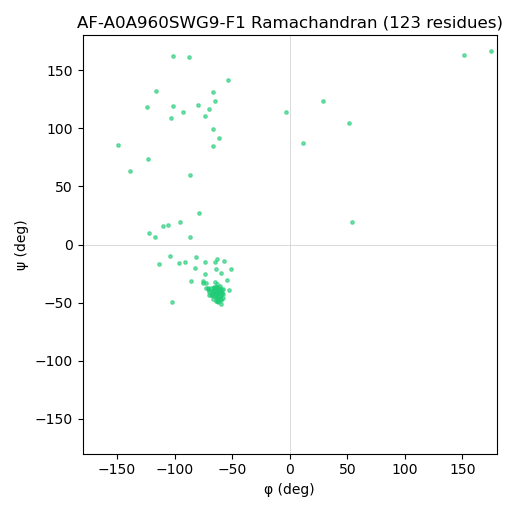. PHE A 1 88 ? 10.776 5.278 8.089 1.00 93.75 88 PHE A 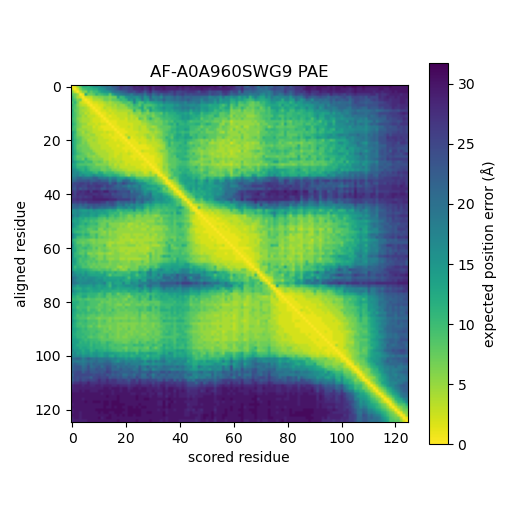N 1
ATOM 685 C CA . PHE A 1 88 ? 11.873 4.310 8.084 1.00 93.75 88 PHE A CA 1
ATOM 686 C C . PHE A 1 88 ? 11.832 3.400 6.852 1.00 93.75 88 PHE A C 1
ATOM 688 O O . PHE A 1 88 ? 12.867 3.127 6.251 1.00 93.75 88 PHE A O 1
ATOM 695 N N . CYS A 1 89 ? 10.639 2.969 6.441 1.00 92.75 89 CYS A N 1
ATOM 696 C CA . CYS A 1 89 ? 10.444 2.190 5.222 1.00 92.75 89 CYS A CA 1
ATOM 697 C C . CYS A 1 89 ? 10.931 2.958 3.980 1.00 92.75 89 CYS A C 1
ATOM 699 O O . CYS A 1 89 ? 11.715 2.423 3.196 1.00 92.75 89 CYS A O 1
ATOM 701 N N . ALA A 1 90 ? 10.552 4.232 3.845 1.00 92.81 90 ALA A N 1
ATOM 702 C CA . ALA A 1 90 ? 11.025 5.093 2.763 1.00 92.81 90 ALA A CA 1
ATOM 703 C C . ALA A 1 90 ? 12.549 5.312 2.815 1.00 92.81 90 ALA A C 1
ATOM 705 O O . ALA A 1 90 ? 13.211 5.237 1.782 1.00 92.81 90 ALA A O 1
ATOM 706 N N . ALA A 1 91 ? 13.118 5.518 4.007 1.00 94.50 91 ALA A N 1
ATOM 707 C CA . ALA A 1 91 ? 14.560 5.675 4.194 1.00 94.50 91 ALA A CA 1
ATOM 708 C C . ALA A 1 91 ? 15.345 4.417 3.780 1.00 94.50 91 ALA A C 1
ATOM 710 O O . ALA A 1 91 ? 16.391 4.527 3.144 1.00 94.50 91 ALA A O 1
ATOM 711 N N . LEU A 1 92 ? 14.829 3.220 4.085 1.00 94.31 92 LEU A N 1
ATOM 712 C CA . LEU A 1 92 ? 15.437 1.957 3.659 1.00 94.31 92 LEU A CA 1
ATOM 713 C C . LEU A 1 92 ? 15.362 1.767 2.141 1.00 94.31 92 LEU A C 1
ATOM 715 O O . LEU A 1 92 ? 16.362 1.396 1.531 1.00 94.31 92 LEU A O 1
ATOM 719 N N . PHE A 1 93 ? 14.218 2.061 1.513 1.00 91.50 93 PHE A N 1
ATOM 720 C CA . PHE A 1 93 ? 14.116 2.028 0.051 1.00 91.50 93 PHE A CA 1
ATOM 721 C C . PHE A 1 93 ? 15.073 3.023 -0.615 1.00 91.50 93 PHE A C 1
ATOM 723 O O . PHE A 1 93 ? 15.721 2.671 -1.599 1.00 91.50 93 PHE A O 1
ATOM 730 N N . ALA A 1 94 ? 15.219 4.226 -0.052 1.00 92.56 94 ALA A N 1
ATOM 731 C CA . ALA A 1 94 ? 16.174 5.220 -0.532 1.00 92.56 94 ALA A CA 1
ATOM 732 C C . ALA A 1 94 ? 17.628 4.737 -0.397 1.00 92.56 94 ALA A C 1
ATOM 734 O O . ALA A 1 94 ? 18.402 4.875 -1.340 1.00 92.56 94 ALA A O 1
ATOM 735 N N . LEU A 1 95 ? 17.991 4.111 0.729 1.00 92.12 95 LEU A N 1
ATOM 736 C CA . LEU A 1 95 ? 19.315 3.510 0.923 1.00 92.12 95 LEU A CA 1
ATOM 737 C C . LEU A 1 95 ? 19.607 2.405 -0.096 1.00 92.12 95 LEU A C 1
ATOM 739 O O . LEU A 1 95 ? 20.704 2.360 -0.644 1.00 92.12 95 LEU A O 1
ATOM 743 N N . ILE A 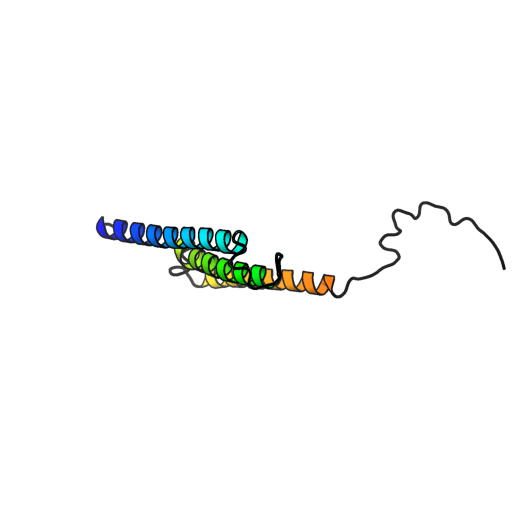1 96 ? 18.631 1.537 -0.379 1.00 91.88 96 ILE A N 1
ATOM 744 C CA . ILE A 1 96 ? 18.770 0.489 -1.401 1.00 91.88 96 ILE A CA 1
ATOM 745 C C . ILE A 1 96 ? 18.954 1.110 -2.792 1.00 91.88 96 ILE A C 1
ATOM 747 O O . ILE A 1 96 ? 19.776 0.626 -3.567 1.00 91.88 96 ILE A O 1
ATOM 751 N N . GLY A 1 97 ? 18.215 2.178 -3.107 1.00 88.88 97 GLY A N 1
ATOM 752 C CA . GLY A 1 97 ? 18.384 2.933 -4.351 1.00 88.88 97 GLY A CA 1
ATOM 753 C C . GLY A 1 97 ? 19.794 3.509 -4.482 1.00 88.88 97 GLY A C 1
ATOM 754 O O . GLY A 1 97 ? 20.486 3.223 -5.455 1.00 88.88 97 GLY A O 1
ATOM 755 N N . LEU A 1 98 ? 20.263 4.214 -3.450 1.00 88.94 98 LEU A N 1
ATOM 756 C CA . LEU A 1 98 ? 21.602 4.806 -3.415 1.00 88.94 98 LEU A CA 1
ATOM 757 C C . LEU A 1 98 ? 22.712 3.746 -3.528 1.00 88.94 98 LEU A C 1
ATOM 759 O O . LEU A 1 98 ? 23.701 3.951 -4.231 1.00 88.94 98 LEU A O 1
ATOM 763 N N . ALA A 1 99 ? 22.539 2.596 -2.869 1.00 87.62 99 ALA A N 1
ATOM 764 C CA . ALA A 1 99 ? 23.480 1.481 -2.935 1.00 87.62 99 ALA A CA 1
ATOM 765 C C . ALA A 1 99 ? 23.571 0.866 -4.342 1.00 87.62 99 ALA A C 1
ATOM 767 O O . ALA A 1 99 ? 24.635 0.397 -4.738 1.00 87.62 99 ALA A O 1
ATOM 768 N N . LYS A 1 100 ? 22.472 0.873 -5.107 1.00 84.94 100 LYS A N 1
ATOM 769 C CA . LYS A 1 100 ? 22.474 0.432 -6.509 1.00 84.94 100 LYS A CA 1
ATOM 770 C C . LYS A 1 100 ? 23.116 1.446 -7.450 1.00 84.94 100 LYS A C 1
ATOM 772 O O . LYS A 1 100 ? 23.715 1.035 -8.436 1.00 84.94 100 LYS A O 1
ATOM 777 N N . GLU A 1 101 ? 22.985 2.739 -7.168 1.00 87.75 101 GLU A N 1
ATOM 778 C CA . GLU A 1 101 ? 23.592 3.800 -7.981 1.00 87.75 101 GLU A CA 1
ATOM 779 C C . GLU A 1 101 ? 25.113 3.885 -7.802 1.00 87.75 101 GLU A C 1
ATOM 781 O O . GLU A 1 101 ? 25.820 4.182 -8.760 1.00 87.75 101 GLU A O 1
ATOM 786 N N . ASN A 1 102 ? 25.626 3.592 -6.601 1.00 83.56 102 ASN A N 1
ATOM 787 C CA . ASN A 1 102 ? 27.063 3.588 -6.305 1.00 83.56 102 ASN A CA 1
ATOM 788 C C . ASN A 1 102 ? 27.517 2.220 -5.770 1.00 83.56 102 ASN A C 1
ATOM 790 O O . ASN A 1 102 ? 27.786 2.081 -4.571 1.00 83.56 102 ASN A O 1
ATOM 794 N N . PRO A 1 103 ? 27.600 1.198 -6.639 1.00 78.19 103 PRO A N 1
ATOM 795 C CA . PRO A 1 103 ? 28.109 -0.104 -6.245 1.00 78.19 103 PRO A CA 1
ATOM 796 C C . PRO A 1 103 ? 29.599 -0.009 -5.892 1.00 78.19 103 PRO A C 1
ATOM 798 O O . PRO A 1 103 ? 30.409 0.529 -6.648 1.00 78.19 103 PRO A O 1
ATOM 801 N N . ILE A 1 104 ? 29.970 -0.561 -4.736 1.00 75.62 104 ILE A N 1
ATOM 802 C CA . ILE A 1 104 ? 31.376 -0.744 -4.370 1.00 75.62 104 ILE A CA 1
ATOM 803 C C . ILE A 1 104 ? 31.911 -1.903 -5.214 1.00 75.62 104 ILE A C 1
ATOM 805 O O . ILE A 1 104 ? 31.512 -3.052 -5.026 1.00 75.62 104 ILE A O 1
ATOM 809 N N . HIS A 1 105 ? 32.799 -1.589 -6.152 1.00 71.00 105 HIS A N 1
ATOM 810 C CA . HIS A 1 105 ? 33.558 -2.577 -6.907 1.00 71.00 105 HIS A CA 1
ATOM 811 C C . HIS A 1 105 ? 34.890 -2.820 -6.193 1.00 71.00 105 HIS A C 1
ATOM 813 O O . HIS A 1 105 ? 35.711 -1.911 -6.092 1.00 71.00 105 HIS A O 1
ATOM 819 N N . ASP A 1 106 ? 35.080 -4.032 -5.677 1.00 72.75 106 ASP A N 1
ATOM 820 C CA . ASP A 1 106 ? 36.350 -4.497 -5.119 1.00 72.75 106 ASP A CA 1
ATOM 821 C C . ASP A 1 106 ? 36.754 -5.787 -5.845 1.00 72.75 106 ASP A C 1
ATOM 823 O O . ASP A 1 106 ? 36.030 -6.789 -5.812 1.00 72.75 106 ASP A O 1
ATOM 827 N N . ASP A 1 107 ? 37.903 -5.738 -6.518 1.00 67.62 107 ASP A N 1
ATOM 828 C CA . ASP A 1 107 ? 38.454 -6.829 -7.325 1.00 67.62 107 ASP A CA 1
ATOM 829 C C . ASP A 1 107 ? 38.815 -8.069 -6.482 1.00 67.62 107 ASP A C 1
ATOM 831 O O . ASP A 1 107 ? 38.860 -9.185 -7.003 1.00 67.62 107 ASP A O 1
ATOM 835 N N . TYR A 1 108 ? 39.019 -7.908 -5.170 1.00 69.12 108 TYR A N 1
ATOM 836 C CA . TYR A 1 108 ? 39.435 -8.980 -4.262 1.00 69.12 108 TYR A CA 1
ATOM 837 C C . TYR A 1 108 ? 38.269 -9.645 -3.515 1.00 69.12 108 TYR A C 1
ATOM 839 O O . TYR A 1 108 ? 38.433 -10.748 -2.988 1.00 69.12 108 TYR A O 1
ATOM 847 N N . PHE A 1 109 ? 37.076 -9.038 -3.482 1.00 65.31 109 PHE A N 1
ATOM 848 C CA . PHE A 1 109 ? 35.938 -9.559 -2.705 1.00 65.31 109 PHE A CA 1
ATOM 849 C C . PHE A 1 109 ? 35.272 -10.802 -3.322 1.00 65.31 109 PHE A C 1
ATOM 851 O O . PHE A 1 109 ? 34.702 -11.612 -2.593 1.00 65.31 109 PHE A O 1
ATOM 858 N N . TYR A 1 110 ? 35.371 -10.991 -4.643 1.00 61.53 110 TYR A N 1
ATOM 859 C CA . TYR A 1 110 ? 34.809 -12.155 -5.349 1.00 61.53 110 TYR A CA 1
ATOM 860 C C . TYR A 1 110 ? 35.860 -13.205 -5.760 1.00 61.53 110 TYR A C 1
ATOM 862 O O . TYR A 1 110 ? 35.493 -14.316 -6.134 1.00 61.53 110 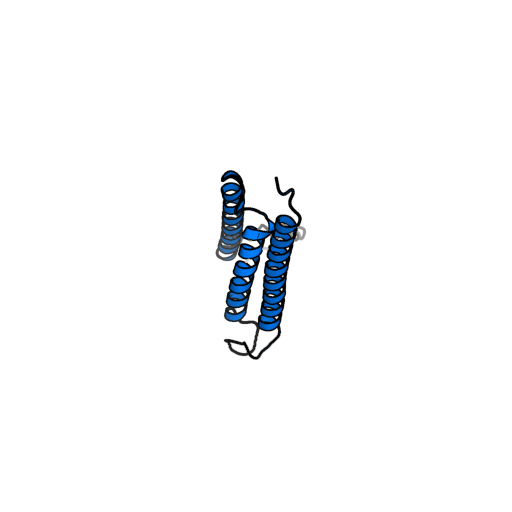TYR A O 1
ATOM 870 N N . GLN A 1 111 ? 37.162 -12.908 -5.641 1.00 58.28 111 GLN A N 1
ATOM 871 C CA . GLN A 1 111 ? 38.256 -13.842 -5.965 1.00 58.28 111 GLN A CA 1
ATOM 872 C C . GLN A 1 111 ? 38.568 -14.854 -4.851 1.00 58.28 111 GLN A C 1
ATOM 874 O O . GLN A 1 111 ? 39.278 -15.831 -5.087 1.00 58.28 111 GLN A O 1
ATOM 879 N N . ALA A 1 112 ? 38.014 -14.681 -3.647 1.00 55.12 112 ALA A N 1
ATOM 880 C CA . ALA A 1 112 ? 38.274 -15.567 -2.507 1.00 55.12 112 ALA A CA 1
ATOM 881 C C . ALA A 1 112 ? 37.811 -17.030 -2.717 1.00 55.12 112 ALA A C 1
ATOM 883 O O . ALA A 1 112 ? 38.208 -17.905 -1.951 1.00 55.12 112 ALA A O 1
ATOM 884 N N . GLY A 1 113 ? 37.006 -17.310 -3.752 1.00 55.00 113 GLY A N 1
ATOM 885 C CA . GLY A 1 113 ? 36.642 -18.670 -4.173 1.00 55.00 113 GLY A CA 1
ATOM 886 C C . GLY A 1 113 ? 37.566 -19.295 -5.228 1.00 55.00 113 GLY A C 1
ATOM 887 O O . GLY A 1 113 ? 37.533 -20.508 -5.407 1.00 55.00 113 GLY A O 1
ATOM 888 N N . GLU A 1 114 ? 38.407 -18.498 -5.896 1.00 54.41 114 GLU A N 1
ATOM 889 C CA . GLU A 1 114 ? 39.283 -18.936 -6.998 1.00 54.41 114 GLU A CA 1
ATOM 890 C C . GLU A 1 114 ? 40.780 -18.777 -6.668 1.00 54.41 114 GLU A C 1
ATOM 892 O O . GLU A 1 114 ? 41.655 -19.055 -7.481 1.00 54.41 114 GLU A O 1
ATOM 897 N N . ALA A 1 115 ? 41.109 -18.410 -5.428 1.00 52.31 115 ALA A N 1
ATOM 898 C CA . ALA A 1 115 ? 42.479 -18.351 -4.915 1.00 52.31 115 ALA A CA 1
ATOM 899 C C . ALA A 1 115 ? 43.054 -19.734 -4.520 1.00 52.31 115 ALA A C 1
ATOM 901 O O . ALA A 1 115 ? 43.927 -19.830 -3.658 1.00 52.31 115 ALA A O 1
ATOM 902 N N . ALA A 1 116 ? 42.569 -20.815 -5.140 1.00 51.53 116 ALA A N 1
ATOM 903 C CA . ALA A 1 116 ? 43.123 -22.165 -5.013 1.00 51.53 116 ALA A CA 1
ATOM 904 C C . ALA A 1 116 ? 43.819 -22.654 -6.299 1.00 51.53 116 ALA A C 1
ATOM 906 O O . ALA A 1 116 ? 44.092 -23.845 -6.431 1.00 51.53 116 ALA A O 1
ATOM 907 N N . ALA A 1 117 ? 44.137 -21.761 -7.240 1.00 52.22 117 ALA A N 1
ATOM 908 C CA . ALA A 1 117 ? 45.100 -22.054 -8.297 1.00 52.22 117 ALA A CA 1
ATOM 909 C C . ALA A 1 117 ? 46.439 -21.387 -7.942 1.00 52.22 117 ALA A C 1
ATOM 911 O O . ALA A 1 117 ? 46.484 -20.164 -7.787 1.00 52.22 117 ALA A O 1
ATOM 912 N N . PRO A 1 118 ? 47.535 -22.150 -7.769 1.00 48.19 118 PRO A N 1
ATOM 913 C CA . PRO A 1 118 ? 48.828 -21.555 -7.491 1.00 48.19 118 PRO A CA 1
ATOM 914 C C . PRO A 1 118 ? 49.236 -20.730 -8.710 1.00 48.19 118 PRO A C 1
ATOM 916 O O . PRO A 1 118 ? 49.316 -21.256 -9.821 1.00 48.19 118 PRO A O 1
ATOM 919 N N . VAL A 1 119 ? 49.511 -19.442 -8.497 1.00 58.38 119 VAL A N 1
ATOM 920 C CA . VAL A 1 119 ? 50.250 -18.620 -9.459 1.00 58.38 119 VAL A CA 1
ATOM 921 C C . VAL A 1 119 ? 51.666 -19.188 -9.504 1.00 58.38 119 VAL A C 1
ATOM 923 O O . VAL A 1 119 ? 52.558 -18.799 -8.751 1.00 58.38 119 VAL A O 1
ATOM 926 N N . GLY A 1 120 ? 51.815 -20.218 -10.332 1.00 49.88 120 GLY A N 1
ATOM 927 C CA . GLY A 1 120 ? 53.081 -20.774 -10.749 1.00 49.88 120 GLY A CA 1
ATOM 928 C C . GLY A 1 120 ? 53.762 -19.771 -11.660 1.00 49.88 120 GLY A C 1
ATOM 929 O O . GLY A 1 120 ? 53.242 -19.428 -12.717 1.00 49.88 120 GLY A O 1
ATOM 930 N N . ASP A 1 121 ? 54.906 -19.298 -11.180 1.00 56.03 121 ASP A N 1
ATOM 931 C CA . ASP A 1 121 ? 56.060 -18.831 -11.937 1.00 56.03 121 ASP A CA 1
ATOM 932 C C . ASP A 1 121 ? 55.946 -18.984 -13.465 1.00 56.03 121 ASP A C 1
ATOM 934 O O . ASP A 1 121 ? 55.945 -20.090 -14.010 1.00 56.03 121 ASP A O 1
ATOM 938 N N . THR A 1 122 ? 55.907 -17.860 -14.179 1.00 45.38 122 THR A N 1
ATOM 939 C CA . THR A 1 122 ? 56.517 -17.800 -15.511 1.00 45.38 122 THR A CA 1
ATOM 940 C C . THR A 1 122 ? 57.021 -16.389 -15.794 1.00 45.38 122 THR A C 1
ATOM 942 O O . THR A 1 122 ? 56.329 -15.526 -16.323 1.00 45.38 122 THR A O 1
ATOM 945 N N . ALA A 1 123 ? 58.247 -16.161 -15.333 1.00 44.78 123 ALA A N 1
ATOM 946 C CA . ALA A 1 123 ? 59.369 -15.647 -16.112 1.00 44.78 123 ALA A CA 1
ATOM 947 C C . ALA A 1 123 ? 59.102 -14.725 -17.330 1.00 44.78 123 ALA A C 1
ATOM 949 O O . ALA A 1 123 ? 58.550 -15.132 -18.348 1.00 44.78 123 ALA A O 1
ATOM 950 N N . ALA A 1 124 ? 59.732 -13.548 -17.253 1.00 45.88 124 ALA A N 1
ATOM 951 C CA . ALA A 1 124 ? 60.603 -12.965 -18.278 1.00 45.88 124 ALA A CA 1
ATOM 952 C C . ALA A 1 124 ? 60.090 -12.862 -19.731 1.00 45.88 124 ALA A C 1
ATOM 954 O O . ALA A 1 124 ? 60.249 -13.795 -20.516 1.00 45.88 124 ALA A O 1
ATOM 955 N N . LYS A 1 125 ? 59.713 -11.643 -20.142 1.00 36.88 125 LYS A N 1
ATOM 956 C CA . LYS A 1 125 ? 60.418 -10.883 -21.193 1.00 36.88 125 LYS A CA 1
ATOM 957 C C . LYS A 1 125 ? 59.987 -9.421 -21.219 1.00 36.88 125 LYS A C 1
ATOM 959 O O . LYS A 1 125 ? 58.787 -9.172 -20.988 1.00 36.88 125 LYS A O 1
#

pLDDT: mean 73.07, std 14.64, range [36.88, 94.5]